Protein AF-A0A124FDH0-F1 (afdb_monomer_lite)

Secondary structure (DSSP, 8-state):
----TT---SS-HHHHHHHHHHHHHHHHHHHHHHHHHHHHHHHHHHHHHHHHHHHHHHHHHHHHHHHHHHHHHHHHHHHHHHHHHHHTT-

Radius of gyration: 37.17 Å; chains: 1; bounding box: 81×34×91 Å

pLDDT: mean 92.62, std 11.68, range [44.62, 98.62]

Sequence (90 aa):
ADYLSDYFIEPSPRAVLEMILPRFIDAEVYRALLESKASEHAARMVAMSHATENAGEMIQQLTLLSNKARQAAITKEISEIVGGAEALKG

Structure (mmCIF, N/CA/C/O backbone):
data_AF-A0A124FDH0-F1
#
_entry.id   AF-A0A124FDH0-F1
#
loop_
_atom_site.group_PDB
_atom_site.id
_atom_site.type_symbol
_atom_site.label_atom_id
_atom_site.label_alt_id
_atom_site.label_comp_id
_atom_site.label_asym_id
_atom_site.label_entity_id
_atom_site.label_seq_id
_atom_site.pdbx_PDB_ins_code
_atom_site.Cartn_x
_atom_site.Cartn_y
_atom_site.Cartn_z
_atom_site.occupancy
_atom_site.B_iso_or_equiv
_atom_site.auth_seq_id
_atom_site.auth_comp_id
_atom_site.auth_asym_id
_atom_site.auth_atom_id
_atom_site.pdbx_PDB_model_num
ATOM 1 N N . ALA A 1 1 ? 23.058 22.242 -43.856 1.00 44.62 1 ALA A N 1
ATOM 2 C CA . ALA A 1 1 ? 22.823 20.862 -43.407 1.00 44.62 1 ALA A CA 1
ATOM 3 C C . ALA A 1 1 ? 24.179 20.197 -43.259 1.00 44.62 1 ALA A C 1
ATOM 5 O O . ALA A 1 1 ? 24.627 19.565 -44.199 1.00 44.62 1 ALA A O 1
ATOM 6 N N . ASP A 1 2 ? 24.859 20.448 -42.141 1.00 50.41 2 ASP A N 1
ATOM 7 C CA . ASP A 1 2 ? 26.025 19.675 -41.708 1.00 50.41 2 ASP A CA 1
ATOM 8 C C . ASP A 1 2 ? 26.300 20.065 -40.247 1.00 50.41 2 ASP A C 1
ATOM 10 O O . ASP A 1 2 ? 26.691 21.194 -39.976 1.00 50.41 2 ASP A O 1
ATOM 14 N N . TYR A 1 3 ? 25.941 19.202 -39.295 1.00 52.94 3 TYR A N 1
ATOM 15 C CA . TYR A 1 3 ? 26.113 19.434 -37.845 1.00 52.94 3 TYR A CA 1
ATOM 16 C C . TYR A 1 3 ? 26.782 18.227 -37.157 1.00 52.94 3 TYR A C 1
ATOM 18 O O . TYR A 1 3 ? 26.725 18.087 -35.941 1.00 52.94 3 TYR A O 1
ATOM 26 N N . LEU A 1 4 ? 27.422 17.340 -37.930 1.00 58.88 4 LEU A N 1
ATOM 27 C CA . LEU A 1 4 ? 28.160 16.174 -37.419 1.00 58.88 4 LEU A CA 1
ATOM 28 C C . LEU A 1 4 ? 29.683 16.409 -37.350 1.00 58.88 4 LEU A C 1
ATOM 30 O O . LEU A 1 4 ? 30.427 15.470 -37.083 1.00 58.88 4 LEU A O 1
ATOM 34 N N . SER A 1 5 ? 30.163 17.633 -37.592 1.00 57.34 5 SER A N 1
ATOM 35 C CA . SER A 1 5 ? 31.572 17.887 -37.930 1.00 57.34 5 SER A CA 1
ATOM 36 C C . SER A 1 5 ? 32.590 17.813 -36.787 1.00 57.34 5 SER A C 1
ATOM 3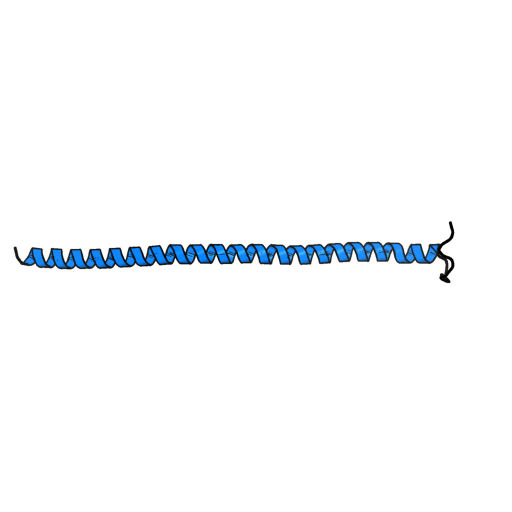8 O O . SER A 1 5 ? 33.773 17.961 -37.072 1.00 57.34 5 SER A O 1
ATOM 40 N N . ASP A 1 6 ? 32.194 17.558 -35.536 1.00 65.50 6 ASP A N 1
ATOM 41 C CA . ASP A 1 6 ? 33.140 17.631 -34.404 1.00 65.50 6 ASP A CA 1
ATOM 42 C C . ASP A 1 6 ? 33.542 16.269 -33.811 1.00 65.50 6 ASP A C 1
ATOM 44 O O . ASP A 1 6 ? 34.380 16.216 -32.911 1.00 65.50 6 ASP A O 1
ATOM 48 N N . TYR A 1 7 ? 33.011 15.151 -34.322 1.00 74.19 7 TYR A N 1
ATOM 49 C CA . TYR A 1 7 ? 33.357 13.815 -33.825 1.00 74.19 7 TYR A CA 1
ATOM 50 C C . TYR A 1 7 ? 33.979 12.941 -34.912 1.00 74.19 7 TYR A C 1
ATOM 52 O O . TYR A 1 7 ? 33.369 12.658 -35.943 1.00 74.19 7 TYR A O 1
ATOM 60 N N . PHE A 1 8 ? 35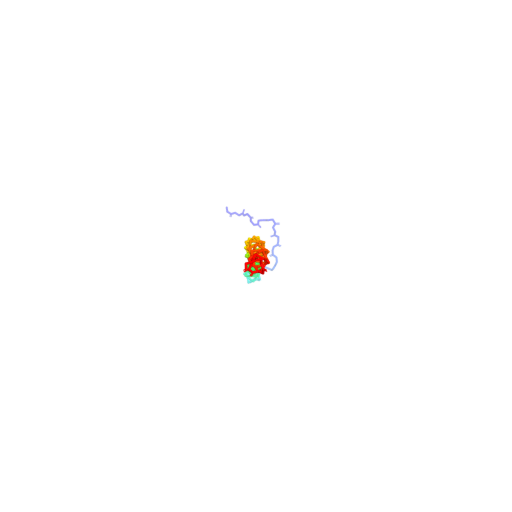.193 12.458 -34.649 1.00 79.88 8 PHE A N 1
ATOM 61 C CA . PHE A 1 8 ? 35.819 11.420 -35.459 1.00 79.88 8 PHE A CA 1
ATOM 62 C C . PHE A 1 8 ? 35.171 10.068 -35.120 1.00 79.88 8 PHE A C 1
ATOM 64 O O . PHE A 1 8 ? 35.364 9.540 -34.026 1.00 79.88 8 PHE A O 1
ATOM 71 N N . ILE A 1 9 ? 34.342 9.544 -36.029 1.00 81.56 9 ILE A N 1
ATOM 72 C CA . ILE A 1 9 ? 33.593 8.296 -35.827 1.00 81.56 9 ILE A CA 1
ATOM 73 C C . ILE A 1 9 ? 34.295 7.151 -36.558 1.00 81.56 9 ILE A C 1
ATOM 75 O O . ILE A 1 9 ? 34.162 7.000 -37.773 1.00 81.56 9 ILE A O 1
ATOM 79 N N . GLU A 1 10 ? 34.989 6.306 -35.803 1.00 82.75 10 GLU A N 1
ATOM 80 C CA . GLU A 1 10 ? 35.518 5.032 -36.293 1.00 82.75 10 GLU A CA 1
ATOM 81 C C . GLU A 1 10 ? 34.532 3.887 -35.994 1.00 82.75 10 GLU A C 1
ATOM 83 O O . GLU A 1 10 ? 33.945 3.869 -34.909 1.00 82.75 10 GLU A O 1
ATOM 88 N N . PRO A 1 11 ? 34.339 2.896 -36.892 1.00 84.62 11 PRO A N 1
ATOM 89 C CA . PRO A 1 11 ? 34.959 2.725 -38.215 1.00 84.62 11 PRO A CA 1
ATOM 90 C C . PRO A 1 11 ? 34.221 3.443 -39.366 1.00 84.62 11 PRO A C 1
ATOM 92 O O . PRO A 1 11 ? 34.805 3.702 -40.411 1.00 84.62 11 PRO A O 1
ATOM 95 N N . SER A 1 12 ? 32.936 3.760 -39.204 1.00 87.69 12 SER A N 1
ATOM 96 C CA . SER A 1 12 ? 32.194 4.733 -40.020 1.00 87.69 12 SER A CA 1
ATOM 97 C C . SER A 1 12 ? 30.895 5.096 -39.291 1.00 87.69 12 SER A C 1
ATOM 99 O O . SER A 1 12 ? 30.390 4.264 -38.529 1.00 87.69 12 SER A O 1
ATOM 101 N N . PRO A 1 13 ? 30.287 6.269 -39.544 1.00 87.56 13 PRO A N 1
ATOM 102 C CA . PRO A 1 13 ? 29.005 6.639 -38.939 1.00 87.56 13 PRO A CA 1
ATOM 103 C C . PRO A 1 13 ? 27.912 5.579 -39.115 1.00 87.56 13 PRO A C 1
ATOM 105 O O . PRO A 1 13 ? 27.159 5.300 -38.185 1.00 87.56 13 PRO A O 1
ATOM 108 N N . ARG A 1 14 ? 27.862 4.933 -40.287 1.00 89.69 14 ARG A N 1
ATOM 109 C CA . ARG A 1 14 ? 26.904 3.861 -40.576 1.00 89.69 14 ARG A CA 1
ATOM 110 C C . ARG A 1 14 ? 27.156 2.617 -39.727 1.00 89.69 14 ARG A C 1
ATOM 112 O O . ARG A 1 14 ? 26.216 2.102 -39.136 1.00 89.69 14 ARG A O 1
ATOM 119 N N . ALA A 1 15 ? 28.404 2.162 -39.648 1.00 90.12 15 ALA A N 1
ATOM 120 C CA . ALA A 1 15 ? 28.756 0.976 -38.870 1.00 90.12 15 ALA A CA 1
ATOM 121 C C . ALA A 1 15 ? 28.480 1.181 -37.372 1.00 90.12 15 ALA A C 1
ATOM 123 O O . ALA A 1 15 ? 27.926 0.307 -36.712 1.00 90.12 15 ALA A O 1
ATOM 124 N N . VAL A 1 16 ? 28.799 2.366 -36.845 1.00 90.62 16 VAL A N 1
ATOM 125 C CA . VAL A 1 16 ? 28.497 2.716 -35.452 1.00 90.62 16 VAL A CA 1
ATOM 126 C C . VAL A 1 16 ? 26.989 2.766 -35.209 1.00 90.62 16 VAL A C 1
ATOM 128 O O . VAL A 1 16 ? 26.517 2.224 -34.211 1.00 90.62 16 VAL A O 1
ATOM 131 N N . LEU A 1 17 ? 26.213 3.343 -36.130 1.00 90.31 17 LEU A N 1
ATOM 132 C CA . LEU A 1 17 ? 24.754 3.357 -36.027 1.00 90.31 17 LEU A CA 1
ATOM 133 C C . LEU A 1 17 ? 24.163 1.940 -36.045 1.00 90.31 17 LEU A C 1
ATOM 135 O O . LEU A 1 17 ? 23.324 1.629 -35.205 1.00 90.31 17 LEU A O 1
ATOM 139 N N . GLU A 1 18 ? 24.626 1.071 -36.946 1.00 93.38 18 GLU A N 1
ATOM 140 C CA . GLU A 1 18 ? 24.196 -0.333 -37.027 1.00 93.38 18 GLU A CA 1
ATOM 141 C C . GLU A 1 18 ? 24.501 -1.110 -35.731 1.00 93.38 18 GLU A C 1
ATOM 143 O O . GLU A 1 18 ? 23.734 -1.992 -35.350 1.00 93.38 18 GLU A O 1
ATOM 148 N N . MET A 1 19 ? 25.563 -0.744 -35.002 1.00 91.50 19 MET A N 1
ATOM 149 C CA . MET A 1 19 ? 25.897 -1.330 -33.698 1.00 91.50 19 MET A CA 1
ATOM 150 C C . MET A 1 19 ? 25.085 -0.749 -32.531 1.00 91.50 19 MET A C 1
ATOM 152 O O . MET A 1 19 ? 24.736 -1.474 -31.597 1.00 91.50 19 MET A O 1
ATOM 156 N N . ILE A 1 20 ? 24.823 0.560 -32.533 1.00 93.25 20 ILE A N 1
ATOM 157 C CA . ILE A 1 20 ? 24.149 1.249 -31.421 1.00 93.25 20 ILE A CA 1
ATOM 158 C C . ILE A 1 20 ? 22.640 1.044 -31.479 1.00 93.25 20 ILE A C 1
ATOM 160 O O . ILE A 1 20 ? 22.019 0.868 -30.434 1.00 93.25 20 ILE A O 1
ATOM 164 N N . LEU A 1 21 ? 22.050 1.044 -32.674 1.00 95.25 21 LEU A N 1
ATOM 165 C CA . LEU A 1 21 ? 20.605 0.957 -32.854 1.00 95.25 21 LEU A CA 1
ATOM 166 C C . LEU A 1 21 ? 19.960 -0.237 -32.120 1.00 95.25 21 LEU A C 1
ATOM 168 O O . LEU A 1 21 ? 19.016 0.006 -31.370 1.00 95.25 21 LEU A O 1
ATOM 172 N N . PRO A 1 22 ? 20.452 -1.491 -32.227 1.00 95.75 22 PRO A N 1
ATOM 173 C CA . PRO A 1 22 ? 19.876 -2.601 -31.464 1.00 95.75 22 PRO A CA 1
ATOM 174 C C . PRO A 1 22 ? 20.011 -2.401 -29.947 1.00 95.75 22 PRO A C 1
ATOM 176 O O . PRO A 1 22 ? 19.046 -2.593 -29.217 1.00 95.75 22 PRO A O 1
ATOM 179 N N . ARG A 1 23 ? 21.163 -1.909 -29.469 1.00 96.44 23 ARG A N 1
ATOM 180 C CA . ARG A 1 23 ? 21.392 -1.646 -28.036 1.00 96.44 23 ARG A CA 1
ATOM 181 C C . ARG A 1 23 ? 20.485 -0.544 -27.494 1.00 96.44 23 ARG A C 1
ATOM 183 O O . ARG A 1 23 ? 20.098 -0.590 -26.332 1.00 96.44 23 ARG A O 1
ATOM 190 N N . PHE A 1 24 ? 20.175 0.453 -28.319 1.00 96.81 24 PHE A N 1
ATOM 191 C CA . PHE A 1 24 ? 19.241 1.515 -27.971 1.00 96.81 24 PHE A CA 1
ATOM 192 C C . PHE A 1 24 ? 17.825 0.960 -27.798 1.00 96.81 24 PHE A C 1
ATOM 194 O O . PHE A 1 24 ? 17.182 1.253 -26.795 1.00 96.81 24 PHE A O 1
ATOM 201 N N . ILE A 1 25 ? 17.367 0.107 -28.719 1.00 97.38 25 ILE A N 1
ATOM 202 C CA . ILE A 1 25 ? 16.062 -0.555 -28.592 1.00 97.38 25 ILE A CA 1
ATOM 203 C C . ILE A 1 25 ? 16.016 -1.444 -27.342 1.00 97.38 25 ILE A C 1
ATOM 205 O O . ILE A 1 25 ? 15.054 -1.358 -26.581 1.00 97.38 25 ILE A O 1
ATOM 209 N N . ASP A 1 26 ? 17.066 -2.227 -27.075 1.00 97.56 26 ASP A N 1
ATOM 210 C CA . ASP A 1 26 ? 17.154 -3.047 -25.859 1.00 97.56 26 ASP A CA 1
ATOM 211 C C . ASP A 1 26 ? 17.081 -2.190 -24.585 1.00 97.56 26 ASP A C 1
ATOM 213 O O . ASP A 1 26 ? 16.367 -2.528 -23.637 1.00 97.56 26 ASP A O 1
ATOM 217 N N . ALA A 1 27 ? 17.787 -1.054 -24.565 1.00 97.88 27 ALA A N 1
ATOM 218 C CA . ALA A 1 27 ? 17.770 -0.121 -23.443 1.00 97.88 27 ALA A CA 1
ATOM 219 C C . ALA A 1 27 ? 16.384 0.505 -23.231 1.00 97.88 27 ALA A C 1
ATOM 221 O O . ALA A 1 27 ? 15.932 0.607 -22.091 1.00 97.88 27 ALA A O 1
ATOM 222 N N . GLU A 1 28 ? 15.688 0.876 -24.307 1.00 98.31 28 GLU A N 1
ATOM 223 C CA . GLU A 1 28 ? 14.338 1.442 -24.240 1.00 98.31 28 GLU A CA 1
ATOM 224 C C . GLU A 1 28 ? 13.310 0.426 -23.731 1.00 98.31 28 GLU A C 1
ATOM 226 O O . GLU A 1 28 ? 12.498 0.748 -22.861 1.00 98.31 28 GLU A O 1
ATOM 231 N N . VAL A 1 29 ? 13.381 -0.826 -24.193 1.00 97.94 29 VAL A N 1
ATOM 232 C CA . VAL A 1 29 ? 12.526 -1.906 -23.679 1.00 97.94 29 VAL A CA 1
ATOM 233 C C . VAL A 1 29 ? 12.817 -2.161 -22.201 1.00 97.94 29 VAL A C 1
ATOM 235 O O . VAL A 1 29 ? 11.891 -2.268 -21.397 1.00 97.94 29 VAL A O 1
ATOM 238 N N . TYR A 1 30 ? 14.093 -2.215 -21.813 1.00 98.19 30 TYR A N 1
ATOM 239 C CA . TYR A 1 30 ? 14.471 -2.407 -20.416 1.00 98.19 30 TYR A CA 1
ATOM 240 C C . TYR A 1 30 ? 13.984 -1.257 -19.524 1.00 98.19 30 TYR A C 1
ATOM 242 O O . TYR A 1 30 ? 13.433 -1.501 -18.449 1.00 98.19 30 TYR A O 1
ATOM 250 N N . ARG A 1 31 ? 14.098 -0.009 -19.991 1.00 98.38 31 ARG A N 1
ATOM 251 C CA . ARG A 1 31 ? 13.566 1.173 -19.300 1.00 98.38 31 ARG A CA 1
ATOM 252 C C . ARG A 1 31 ? 12.053 1.075 -19.107 1.00 98.38 31 ARG A C 1
ATOM 254 O O . ARG A 1 31 ? 11.583 1.263 -17.988 1.00 98.38 31 ARG A O 1
ATOM 261 N N . ALA A 1 32 ? 11.307 0.701 -20.146 1.00 98.38 32 ALA A N 1
ATOM 262 C CA . ALA A 1 32 ? 9.858 0.522 -20.059 1.00 98.38 32 ALA A CA 1
ATOM 263 C C . ALA A 1 32 ? 9.458 -0.558 -19.033 1.00 98.38 32 ALA A C 1
ATOM 265 O O . ALA A 1 32 ? 8.489 -0.390 -18.291 1.00 98.38 32 ALA A O 1
ATOM 266 N N . LEU A 1 33 ? 10.223 -1.652 -18.938 1.00 98.44 33 LEU A N 1
ATOM 267 C CA . LEU A 1 33 ? 10.000 -2.690 -17.926 1.00 98.44 33 LEU A CA 1
ATOM 268 C C . LEU A 1 33 ? 10.251 -2.173 -16.504 1.00 98.44 33 LEU A C 1
ATOM 270 O O . LEU A 1 33 ? 9.460 -2.461 -15.602 1.00 98.44 33 LEU A O 1
ATOM 274 N N . LEU A 1 34 ? 11.320 -1.400 -16.295 1.00 98.50 34 LEU A N 1
ATOM 275 C CA . LEU A 1 34 ? 11.613 -0.789 -14.996 1.00 98.50 34 LEU A CA 1
ATOM 276 C C . LEU A 1 34 ? 10.521 0.201 -14.578 1.00 98.50 34 LEU A C 1
ATOM 278 O O . LEU A 1 34 ? 10.060 0.151 -13.437 1.00 98.50 34 LEU A O 1
ATOM 282 N N . GLU A 1 35 ? 10.068 1.050 -15.500 1.00 98.31 35 GLU A N 1
ATOM 283 C CA . GLU A 1 35 ? 8.961 1.983 -15.267 1.00 98.31 35 GLU A CA 1
ATOM 284 C C . GLU A 1 35 ? 7.672 1.232 -14.920 1.00 98.31 35 GLU A C 1
ATOM 286 O O . GLU A 1 35 ? 7.029 1.546 -13.920 1.00 98.31 35 GLU A O 1
ATOM 291 N N . SER A 1 36 ? 7.345 0.167 -15.661 1.00 98.31 36 SER A N 1
ATOM 292 C CA . SER A 1 36 ? 6.183 -0.681 -15.377 1.00 98.31 36 SER A CA 1
ATOM 293 C C . SER A 1 36 ? 6.239 -1.290 -13.971 1.00 98.31 36 SER A C 1
ATOM 295 O O . SER A 1 36 ? 5.242 -1.262 -13.246 1.00 98.31 36 SER A O 1
ATOM 297 N N . LYS A 1 37 ? 7.407 -1.783 -13.537 1.00 98.31 37 LYS A N 1
ATOM 298 C CA . LYS A 1 37 ? 7.584 -2.326 -12.182 1.00 98.31 37 LYS A CA 1
ATOM 299 C C . LYS A 1 37 ? 7.497 -1.266 -11.095 1.00 98.31 37 LYS A C 1
ATOM 301 O O . LYS A 1 37 ? 6.866 -1.510 -10.066 1.00 98.31 37 LYS A O 1
ATOM 306 N N . ALA A 1 38 ? 8.063 -0.085 -11.319 1.00 98.19 38 ALA A N 1
ATOM 307 C CA . ALA A 1 38 ? 7.907 1.032 -10.397 1.00 98.19 38 ALA A CA 1
ATOM 308 C C . ALA A 1 38 ? 6.427 1.436 -10.259 1.00 98.19 38 ALA A C 1
ATOM 310 O O . ALA A 1 38 ? 5.932 1.580 -9.138 1.00 98.19 38 ALA A O 1
ATOM 311 N N . SER A 1 39 ? 5.695 1.533 -11.375 1.00 98.00 39 SER A N 1
ATOM 312 C CA . SER A 1 39 ? 4.254 1.809 -11.376 1.00 98.00 39 SER A CA 1
ATOM 313 C C . SER A 1 39 ? 3.446 0.718 -10.669 1.00 98.00 39 SER A C 1
ATOM 315 O O . SER A 1 39 ? 2.539 1.041 -9.905 1.00 98.00 39 SER A O 1
ATOM 317 N N . GLU A 1 40 ? 3.789 -0.560 -10.854 1.00 98.38 40 GLU A N 1
ATOM 318 C CA . GLU A 1 40 ? 3.159 -1.683 -10.146 1.00 98.38 40 GLU A CA 1
ATOM 319 C C . GLU A 1 40 ? 3.331 -1.549 -8.624 1.00 98.38 40 GLU A C 1
ATOM 321 O O . GLU A 1 40 ? 2.365 -1.672 -7.867 1.00 98.38 40 GLU A O 1
ATOM 326 N N . HIS A 1 41 ? 4.551 -1.260 -8.164 1.00 98.31 41 HIS A N 1
ATOM 327 C CA . HIS A 1 41 ? 4.825 -1.054 -6.743 1.00 98.31 41 HIS A CA 1
ATOM 328 C C . HIS A 1 41 ? 4.076 0.156 -6.182 1.00 98.31 41 HIS A C 1
ATOM 330 O O . HIS A 1 41 ? 3.485 0.050 -5.106 1.00 98.31 41 HIS A O 1
ATOM 336 N N . ALA A 1 42 ? 4.040 1.275 -6.908 1.00 98.19 42 ALA A N 1
ATOM 337 C CA . ALA A 1 42 ? 3.284 2.458 -6.508 1.00 98.19 42 ALA A CA 1
ATOM 338 C C . ALA A 1 42 ? 1.781 2.162 -6.385 1.00 98.19 42 ALA A C 1
ATOM 340 O O . ALA A 1 42 ? 1.181 2.446 -5.348 1.00 98.19 42 ALA A O 1
ATOM 341 N N . ALA A 1 43 ? 1.191 1.511 -7.392 1.00 98.31 43 ALA A N 1
ATOM 342 C CA . ALA A 1 43 ? -0.214 1.112 -7.373 1.00 98.31 43 ALA A CA 1
ATOM 343 C C . ALA A 1 43 ? -0.521 0.167 -6.201 1.00 98.31 43 ALA A C 1
ATOM 345 O O . ALA A 1 43 ? -1.527 0.333 -5.511 1.00 98.31 43 ALA A O 1
ATOM 346 N N . ARG A 1 44 ? 0.376 -0.787 -5.921 1.00 98.31 44 ARG A N 1
ATOM 347 C CA . ARG A 1 44 ? 0.243 -1.698 -4.781 1.00 98.31 44 ARG A CA 1
ATOM 348 C C . ARG A 1 44 ? 0.282 -0.954 -3.448 1.00 98.31 44 ARG A C 1
ATOM 350 O O . ARG A 1 44 ? -0.534 -1.247 -2.582 1.00 98.31 44 ARG A O 1
ATOM 357 N N . MET A 1 45 ? 1.197 0.001 -3.274 1.00 98.38 45 MET A N 1
ATOM 358 C CA . MET A 1 45 ? 1.279 0.798 -2.044 1.00 98.38 45 MET A CA 1
ATOM 359 C C . MET A 1 45 ? -0.001 1.603 -1.807 1.00 98.38 45 MET A C 1
ATOM 361 O O . MET A 1 45 ? -0.532 1.575 -0.699 1.00 98.38 45 MET A O 1
ATOM 365 N N . VAL A 1 46 ? -0.541 2.246 -2.846 1.00 98.44 46 VAL A N 1
ATOM 366 C CA . VAL A 1 46 ? -1.813 2.983 -2.760 1.00 98.44 46 VAL A CA 1
ATOM 367 C C . VAL A 1 46 ? -2.970 2.046 -2.403 1.00 98.44 46 VAL A C 1
ATOM 369 O O . VAL A 1 46 ? -3.727 2.329 -1.477 1.00 98.44 46 VAL A O 1
ATOM 372 N N . ALA A 1 47 ? -3.068 0.889 -3.063 1.00 98.31 47 ALA A N 1
ATOM 373 C CA . ALA A 1 47 ? -4.104 -0.098 -2.763 1.00 98.31 47 ALA A CA 1
ATOM 374 C C . ALA A 1 47 ? -4.039 -0.589 -1.304 1.00 98.31 47 ALA A C 1
ATOM 376 O O . ALA A 1 47 ? -5.069 -0.700 -0.641 1.00 98.31 47 ALA A O 1
ATOM 377 N N . MET A 1 48 ? -2.836 -0.841 -0.779 1.00 98.50 48 MET A N 1
ATOM 378 C CA . MET A 1 48 ? -2.644 -1.261 0.615 1.00 98.50 48 MET A CA 1
ATOM 379 C C . MET A 1 48 ? -2.919 -0.132 1.613 1.00 98.50 48 MET A C 1
ATOM 381 O O . MET A 1 48 ? -3.441 -0.395 2.697 1.00 98.50 48 MET A O 1
ATOM 385 N N . SER A 1 49 ? -2.626 1.119 1.249 1.00 98.44 49 SER A N 1
ATOM 386 C CA . SER A 1 49 ? -3.006 2.291 2.043 1.00 98.44 49 SER A CA 1
ATOM 387 C C . SER A 1 49 ? -4.524 2.364 2.211 1.00 98.44 49 SER A C 1
ATOM 389 O O . SER A 1 49 ? -5.007 2.438 3.338 1.00 98.44 49 SER A O 1
ATOM 391 N N . HIS A 1 50 ? -5.282 2.236 1.118 1.00 98.38 50 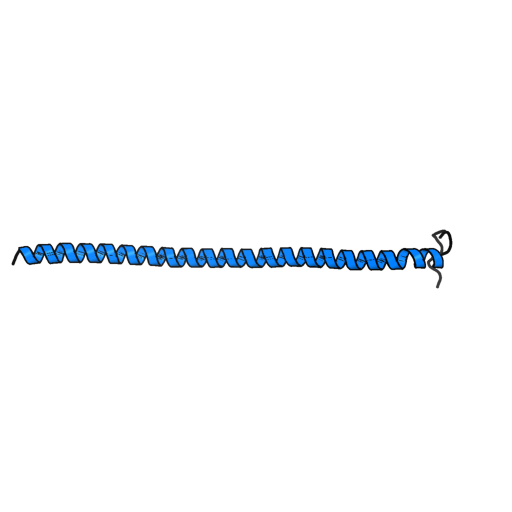HIS A N 1
ATOM 392 C CA . HIS A 1 50 ? -6.747 2.201 1.175 1.00 98.38 50 HIS A CA 1
ATOM 393 C C . HIS A 1 50 ? -7.276 0.995 1.955 1.00 98.38 50 HIS A C 1
ATOM 395 O O . HIS A 1 50 ? -8.206 1.127 2.744 1.00 98.38 50 HIS A O 1
ATOM 401 N N . ALA A 1 51 ? -6.669 -0.183 1.793 1.00 98.38 51 ALA A N 1
ATOM 402 C CA . ALA A 1 51 ? -7.048 -1.355 2.580 1.00 98.38 51 ALA A CA 1
ATOM 403 C C . ALA A 1 51 ? -6.846 -1.127 4.091 1.00 98.38 51 ALA A C 1
ATOM 405 O O . ALA A 1 51 ? -7.683 -1.540 4.892 1.00 98.38 51 ALA A O 1
ATOM 406 N N . THR A 1 52 ? -5.765 -0.442 4.476 1.00 98.56 52 THR A N 1
ATOM 407 C CA . THR A 1 52 ? -5.464 -0.103 5.876 1.00 98.56 52 THR A CA 1
ATOM 408 C C . THR A 1 52 ? -6.464 0.909 6.434 1.00 98.56 52 THR A C 1
ATOM 410 O O . THR A 1 52 ? -6.948 0.734 7.551 1.00 98.56 52 THR A O 1
ATOM 413 N N . GLU A 1 53 ? -6.811 1.933 5.655 1.00 98.44 53 GLU A N 1
ATOM 414 C CA . GLU A 1 53 ? -7.827 2.929 6.015 1.00 98.44 53 GLU A CA 1
ATOM 415 C C . GLU A 1 53 ? -9.199 2.272 6.231 1.00 98.44 53 GLU A C 1
ATOM 417 O O . GLU A 1 53 ? -9.775 2.394 7.312 1.00 98.44 53 GLU A O 1
ATOM 422 N N . ASN A 1 54 ? -9.648 1.450 5.278 1.00 98.12 54 ASN A N 1
ATOM 423 C CA . ASN A 1 54 ? -10.909 0.707 5.369 1.00 98.12 54 ASN A CA 1
ATOM 424 C C . ASN A 1 54 ? -10.945 -0.240 6.582 1.00 98.12 54 ASN A C 1
ATOM 426 O O . ASN A 1 54 ? -11.969 -0.374 7.256 1.00 98.12 54 ASN A O 1
ATOM 430 N N . ALA A 1 55 ? -9.828 -0.909 6.882 1.00 98.62 55 ALA A N 1
ATOM 431 C CA . ALA A 1 55 ? -9.717 -1.739 8.078 1.00 98.62 55 ALA A CA 1
ATOM 432 C C . ALA A 1 55 ? -9.831 -0.894 9.359 1.00 98.62 55 ALA A C 1
ATOM 434 O O . ALA A 1 55 ? -10.503 -1.303 10.308 1.00 98.62 55 ALA A O 1
ATOM 435 N N . GLY A 1 56 ? -9.228 0.298 9.378 1.00 98.50 56 GLY A N 1
ATOM 436 C CA . GLY A 1 56 ? -9.355 1.262 10.469 1.00 98.50 56 GLY A CA 1
ATOM 437 C C . GLY A 1 56 ? -10.804 1.689 10.713 1.00 98.50 56 GLY A C 1
ATOM 438 O O . GLY A 1 56 ? -11.268 1.652 11.855 1.00 98.50 56 GLY A O 1
ATOM 439 N N . GLU A 1 57 ? -11.545 2.016 9.654 1.00 98.44 57 GLU A N 1
ATOM 440 C CA . GLU A 1 57 ? -12.975 2.342 9.744 1.00 98.44 57 GLU A CA 1
ATOM 441 C C . GLU A 1 57 ? -13.793 1.173 10.311 1.00 98.44 57 GLU A C 1
ATOM 443 O O . GLU A 1 57 ? -14.607 1.354 11.222 1.00 98.44 57 GLU A O 1
ATOM 448 N N . MET A 1 58 ? -13.536 -0.049 9.836 1.00 98.38 58 MET A N 1
ATOM 449 C CA . MET A 1 58 ? -14.215 -1.249 10.326 1.00 98.38 58 MET A CA 1
ATOM 450 C C . MET A 1 58 ? -13.949 -1.483 11.818 1.00 98.38 58 MET A C 1
ATOM 452 O O . MET A 1 58 ? -14.876 -1.782 12.574 1.00 98.38 58 MET A O 1
ATOM 456 N N . ILE A 1 59 ? -12.706 -1.302 12.270 1.00 98.56 59 ILE A N 1
ATOM 457 C CA . ILE A 1 59 ? -12.344 -1.419 13.688 1.00 98.56 59 ILE A CA 1
ATOM 458 C C . ILE A 1 59 ? -13.131 -0.413 14.531 1.00 98.56 59 ILE A C 1
ATOM 460 O O . ILE A 1 59 ? -13.663 -0.780 15.583 1.00 98.56 59 ILE A O 1
ATOM 464 N N . GLN A 1 60 ? -13.252 0.839 14.081 1.00 98.50 60 GLN A N 1
ATOM 465 C CA . GLN A 1 60 ? -14.020 1.861 14.796 1.00 98.50 60 GLN A CA 1
ATOM 466 C C . GLN A 1 60 ? -15.500 1.474 14.909 1.00 98.50 60 GLN A C 1
ATOM 468 O O . GLN A 1 60 ? -16.076 1.532 16.001 1.00 98.50 60 GLN A O 1
ATOM 473 N N . GLN A 1 61 ? -16.104 1.014 13.811 1.00 98.50 61 GLN A N 1
ATOM 474 C CA . GLN A 1 61 ? -17.501 0.574 13.793 1.00 98.50 61 GLN A CA 1
ATOM 475 C C . GLN A 1 61 ? -17.740 -0.618 14.727 1.00 98.50 61 GLN A C 1
ATOM 477 O O . GLN A 1 61 ? -18.671 -0.598 15.538 1.00 98.50 61 GLN A O 1
ATOM 482 N N . LEU A 1 62 ? -16.878 -1.635 14.666 1.00 98.50 62 LEU A N 1
ATOM 483 C CA . LEU A 1 62 ? -16.973 -2.818 15.522 1.00 98.50 62 LEU A CA 1
ATOM 484 C C . LEU A 1 62 ? -16.740 -2.481 16.996 1.00 98.50 62 LEU A C 1
ATOM 486 O O . LEU A 1 62 ? -17.416 -3.028 17.865 1.00 98.50 62 LEU A O 1
ATOM 490 N N . THR A 1 63 ? -15.848 -1.538 17.293 1.00 98.50 63 THR A N 1
ATOM 491 C CA . THR A 1 63 ? -15.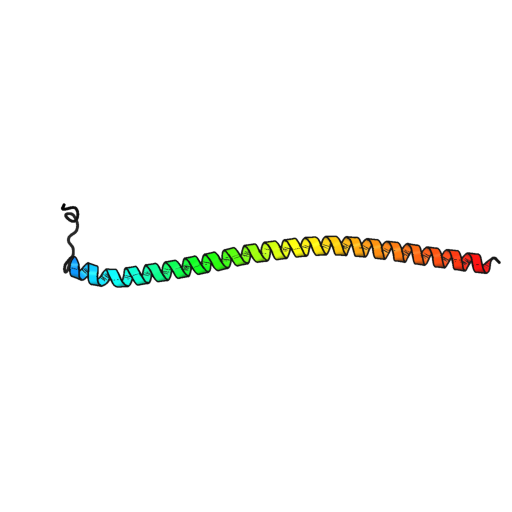618 -1.056 18.662 1.00 98.50 63 THR A CA 1
ATOM 492 C C . THR A 1 63 ? -16.866 -0.374 19.219 1.00 98.50 63 THR A C 1
ATOM 494 O O . THR A 1 63 ? -17.273 -0.638 20.354 1.00 98.50 63 THR A O 1
ATOM 497 N N . LEU A 1 64 ? -17.524 0.470 18.419 1.00 98.50 64 LEU A N 1
ATOM 498 C CA . LEU A 1 64 ? -18.783 1.101 18.811 1.00 98.50 64 LEU A CA 1
ATOM 499 C C . LEU A 1 64 ? -19.881 0.055 19.050 1.00 98.50 64 LEU A C 1
ATOM 501 O O . LEU A 1 64 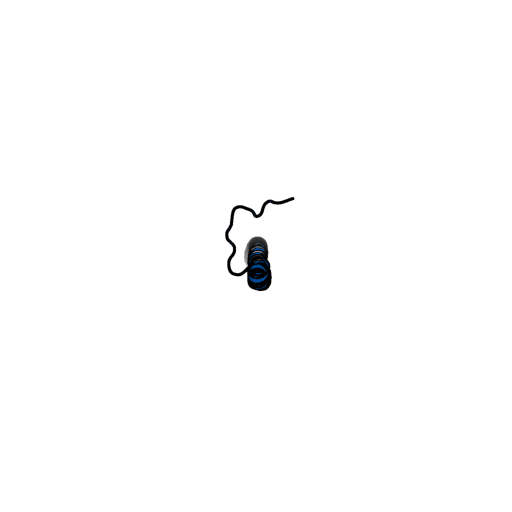? -20.588 0.129 20.056 1.00 98.50 64 LEU A O 1
ATOM 505 N N . LEU A 1 65 ? -20.009 -0.926 18.152 1.00 98.44 65 LEU A N 1
ATOM 506 C CA . LEU A 1 65 ? -20.978 -2.014 18.282 1.00 98.44 65 LEU A CA 1
ATOM 507 C C . LEU A 1 65 ? -20.723 -2.847 19.544 1.00 98.44 65 LEU A C 1
ATOM 509 O O . LEU A 1 65 ? -21.655 -3.098 20.304 1.00 98.44 65 LEU A O 1
ATOM 513 N N . SER A 1 66 ? -19.467 -3.214 19.797 1.00 98.56 66 SER A N 1
ATOM 514 C CA . SER A 1 66 ? -19.048 -3.960 20.986 1.00 98.56 66 SER A CA 1
ATOM 515 C C . SER A 1 66 ? -19.418 -3.219 22.273 1.00 98.56 66 SER A C 1
ATOM 517 O O . SER A 1 66 ? -20.033 -3.791 23.173 1.00 98.56 66 SER A O 1
ATOM 519 N N . ASN A 1 67 ? -19.157 -1.910 22.336 1.00 98.38 67 ASN A N 1
ATOM 520 C CA . ASN A 1 67 ? -19.536 -1.090 23.485 1.00 98.38 67 ASN A CA 1
ATOM 521 C C . ASN A 1 67 ? -21.053 -1.020 23.694 1.00 98.38 67 ASN A C 1
ATOM 523 O O . ASN A 1 67 ? -21.511 -1.137 24.832 1.00 98.38 67 ASN A O 1
ATOM 527 N N . LYS A 1 68 ? -21.834 -0.867 22.618 1.00 98.31 68 LYS A N 1
ATOM 528 C CA . LYS A 1 68 ? -23.304 -0.886 22.688 1.00 98.31 68 LYS A CA 1
ATOM 529 C C . LYS A 1 68 ? -23.826 -2.238 23.175 1.00 98.31 68 LYS A C 1
ATOM 531 O O . LYS A 1 68 ? -24.659 -2.273 24.075 1.00 98.31 68 LYS A O 1
ATOM 536 N N . ALA A 1 69 ? -23.310 -3.338 22.627 1.00 98.19 69 ALA A N 1
ATOM 537 C CA . ALA A 1 69 ? -23.688 -4.691 23.030 1.00 98.19 69 ALA A CA 1
ATOM 538 C C . ALA A 1 69 ? -23.359 -4.951 24.507 1.00 98.19 69 ALA A C 1
ATOM 540 O O . ALA A 1 69 ? -24.198 -5.463 25.244 1.00 98.19 69 ALA A O 1
ATOM 541 N N . ARG A 1 70 ? -22.178 -4.517 24.964 1.00 98.50 70 ARG A N 1
ATOM 542 C CA . ARG A 1 70 ? -21.774 -4.597 26.373 1.00 98.50 70 ARG A CA 1
ATOM 543 C C . ARG A 1 70 ? -22.726 -3.827 27.287 1.00 98.50 70 ARG A C 1
ATOM 545 O O . ARG A 1 70 ? -23.123 -4.349 28.320 1.00 98.50 70 ARG A O 1
ATOM 552 N N . GLN A 1 71 ? -23.096 -2.599 26.922 1.00 98.38 71 GLN A N 1
ATOM 553 C CA . GLN A 1 71 ? -24.041 -1.801 27.711 1.00 98.38 71 GLN A CA 1
ATOM 554 C C . GLN A 1 71 ? -25.421 -2.460 27.771 1.00 98.38 71 GLN A C 1
ATOM 556 O O . GLN A 1 71 ? -25.981 -2.583 28.854 1.00 98.38 71 GLN A O 1
ATOM 561 N N . ALA A 1 72 ? -25.932 -2.946 26.636 1.00 98.38 72 ALA A N 1
ATOM 562 C CA . ALA A 1 72 ? -27.207 -3.653 26.582 1.00 98.38 72 ALA A CA 1
ATOM 563 C C . ALA A 1 72 ? -27.207 -4.921 27.455 1.00 98.38 72 ALA A C 1
ATOM 565 O O . ALA A 1 72 ? -28.188 -5.176 28.150 1.00 98.38 72 ALA A O 1
ATOM 566 N N . ALA A 1 73 ? -26.103 -5.679 27.462 1.00 98.38 73 ALA A N 1
ATOM 567 C CA . ALA A 1 73 ? -25.939 -6.848 28.323 1.00 98.38 73 ALA A CA 1
ATOM 568 C C . ALA A 1 73 ? -25.975 -6.472 29.814 1.00 98.38 73 ALA A C 1
ATOM 570 O O . ALA A 1 73 ? -26.767 -7.043 30.556 1.00 98.38 73 ALA A O 1
ATOM 571 N N . ILE A 1 74 ? -25.216 -5.449 30.231 1.00 98.12 74 ILE A N 1
ATOM 572 C CA . ILE A 1 74 ? -25.220 -4.958 31.622 1.00 98.12 74 ILE A CA 1
ATOM 573 C C . ILE A 1 74 ? -26.625 -4.506 32.039 1.00 98.12 74 ILE A C 1
ATOM 575 O O . ILE A 1 74 ? -27.102 -4.870 33.110 1.00 98.12 74 ILE A O 1
ATOM 579 N N . THR A 1 75 ? -27.311 -3.717 31.205 1.00 98.00 75 THR A N 1
ATOM 580 C CA . THR A 1 75 ? -28.678 -3.270 31.505 1.00 98.00 75 THR A CA 1
ATOM 581 C C . THR A 1 75 ? -29.627 -4.454 31.653 1.00 98.00 75 THR A C 1
ATOM 583 O O . THR A 1 75 ? -30.411 -4.474 32.597 1.00 98.00 75 THR A O 1
ATOM 586 N N . LYS A 1 76 ? -29.533 -5.448 30.761 1.00 98.12 76 LYS A N 1
ATOM 587 C CA . LYS A 1 76 ? -30.349 -6.662 30.820 1.00 98.12 76 LYS A CA 1
ATOM 588 C C . LYS A 1 76 ? -30.119 -7.428 32.124 1.00 98.12 76 LYS A C 1
ATOM 590 O O . LYS A 1 76 ? -31.090 -7.738 32.805 1.00 98.12 76 LYS A O 1
ATOM 595 N N . GLU A 1 77 ? -28.863 -7.665 32.494 1.00 97.75 77 GLU A N 1
ATOM 596 C CA . GLU A 1 77 ? -28.510 -8.344 33.747 1.00 97.75 77 GLU A CA 1
ATOM 597 C C . GLU A 1 77 ? -29.069 -7.601 34.967 1.00 97.75 77 GLU A C 1
ATOM 599 O O . GLU A 1 77 ? -29.682 -8.210 35.841 1.00 97.75 77 GLU A O 1
ATOM 604 N N . ILE A 1 78 ? -28.939 -6.270 35.013 1.00 97.12 78 ILE A N 1
ATOM 605 C CA . ILE A 1 78 ? -29.499 -5.461 36.106 1.00 97.12 78 ILE A CA 1
ATOM 606 C C . ILE A 1 78 ? -31.029 -5.575 36.148 1.00 97.12 78 ILE A C 1
ATOM 608 O O . ILE A 1 78 ? -31.597 -5.749 37.226 1.00 97.12 78 ILE A O 1
ATOM 612 N N . SER A 1 79 ? -31.709 -5.492 34.999 1.00 97.06 79 SER A N 1
ATOM 613 C CA . SER A 1 79 ? -33.167 -5.650 34.928 1.00 97.06 79 SER A CA 1
ATOM 614 C C . SER A 1 79 ? -33.624 -7.028 35.413 1.00 97.06 79 SER A C 1
ATOM 616 O O . SER A 1 79 ? -34.623 -7.114 36.125 1.00 97.06 79 SER A O 1
ATOM 618 N N . GLU A 1 80 ? -32.887 -8.088 35.081 1.00 96.75 80 GLU A N 1
ATOM 619 C CA . GLU A 1 80 ? -33.160 -9.451 35.547 1.00 96.75 80 GLU A CA 1
ATOM 620 C C . GLU A 1 80 ? -32.951 -9.592 37.063 1.00 96.75 80 GLU A C 1
ATOM 622 O O . GLU A 1 80 ? -33.803 -10.167 37.740 1.00 96.75 80 GLU A O 1
ATOM 627 N N . ILE A 1 81 ? -31.881 -9.008 37.620 1.00 95.62 81 ILE A N 1
ATOM 628 C CA . ILE A 1 81 ? -31.621 -9.000 39.071 1.00 95.62 81 ILE A CA 1
ATOM 629 C C . ILE A 1 81 ? -32.750 -8.291 39.825 1.00 95.62 81 ILE A C 1
ATOM 631 O O . ILE A 1 81 ? -33.269 -8.827 40.805 1.00 95.62 81 ILE A O 1
ATOM 635 N N . VAL A 1 82 ? -33.149 -7.095 39.378 1.00 95.75 82 VAL A N 1
ATOM 636 C CA . VAL A 1 82 ? -34.219 -6.320 40.029 1.00 95.75 82 VAL A CA 1
ATOM 637 C C . VAL A 1 82 ? -35.563 -7.038 39.905 1.00 95.75 82 VAL A C 1
ATOM 639 O O . VAL A 1 82 ? -36.269 -7.174 40.901 1.00 95.75 82 VAL A O 1
ATOM 642 N N . GLY A 1 83 ? -35.902 -7.548 38.716 1.00 95.38 83 GLY A N 1
ATOM 643 C CA . GLY A 1 83 ? -37.137 -8.305 38.499 1.00 95.38 83 GLY A CA 1
ATOM 644 C C . GLY A 1 83 ? -37.215 -9.570 39.357 1.00 95.38 83 GLY A C 1
ATOM 645 O O . GLY A 1 83 ? -38.250 -9.839 39.962 1.00 95.38 83 GLY A O 1
ATOM 646 N N . GLY A 1 84 ? -36.108 -10.311 39.472 1.00 95.00 84 GLY A N 1
ATOM 647 C CA . GLY A 1 84 ? -36.014 -11.480 40.347 1.00 95.00 84 GLY A CA 1
ATOM 648 C C . GLY A 1 84 ? -36.136 -11.129 41.832 1.00 95.00 84 GLY A C 1
ATOM 649 O O . GLY A 1 84 ? -36.823 -11.830 42.571 1.00 95.00 84 GLY A O 1
ATOM 650 N N . ALA A 1 85 ? -35.521 -10.028 42.276 1.00 95.19 85 ALA A N 1
ATOM 651 C CA . ALA A 1 85 ? -35.616 -9.572 43.662 1.00 95.19 85 ALA A CA 1
ATOM 652 C C . ALA A 1 85 ? -37.041 -9.134 44.049 1.00 95.19 85 ALA A C 1
ATOM 654 O O . ALA A 1 85 ? -37.488 -9.435 45.154 1.00 95.19 85 ALA A O 1
ATOM 655 N N . GLU A 1 86 ? -37.763 -8.449 43.157 1.00 93.88 86 GLU A N 1
ATOM 656 C CA . GLU A 1 86 ? -39.162 -8.061 43.393 1.00 93.88 86 GLU A CA 1
ATOM 657 C C . GLU A 1 86 ? -40.108 -9.269 43.401 1.00 93.88 86 GLU A C 1
ATOM 659 O O . GLU A 1 86 ? -41.018 -9.324 44.225 1.00 93.88 86 GLU A O 1
ATOM 664 N N . ALA A 1 87 ? -39.854 -10.284 42.568 1.00 93.31 87 ALA A N 1
ATOM 665 C CA . ALA A 1 87 ? -40.640 -11.521 42.555 1.00 93.31 87 ALA A CA 1
ATOM 666 C C . ALA A 1 87 ? -40.556 -12.330 43.866 1.00 93.31 87 ALA A C 1
ATOM 668 O O . ALA A 1 87 ? -41.419 -13.162 44.112 1.00 93.31 87 ALA A O 1
ATOM 669 N N . LEU A 1 88 ? -39.536 -12.098 44.701 1.00 89.31 88 LEU A N 1
ATOM 670 C CA . LEU A 1 88 ? -39.390 -12.728 46.021 1.00 89.31 88 LEU A CA 1
ATOM 671 C C . LEU A 1 88 ? -40.102 -11.963 47.152 1.00 89.31 88 LEU A C 1
ATOM 673 O O . LEU A 1 88 ? -40.192 -12.480 48.264 1.00 89.31 88 LEU A O 1
ATOM 677 N N . LYS A 1 89 ? -40.544 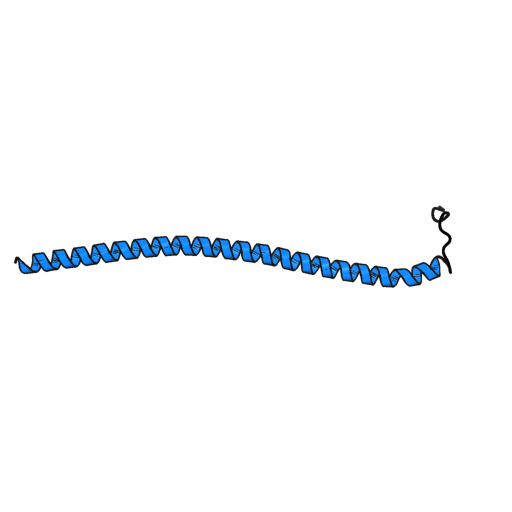-10.720 46.911 1.00 84.56 89 LYS A N 1
ATOM 678 C CA . LYS A 1 89 ? -41.235 -9.882 47.910 1.00 84.56 89 LYS A CA 1
ATOM 679 C C . LYS A 1 89 ? -42.759 -10.034 47.882 1.00 84.56 89 LYS A C 1
ATOM 681 O O . LYS A 1 89 ? -43.401 -9.633 48.853 1.00 84.56 89 LYS A O 1
ATOM 686 N N . GLY A 1 90 ? -43.316 -10.537 46.780 1.00 66.12 90 GLY A N 1
ATOM 687 C CA . GLY A 1 90 ? -44.734 -10.895 46.636 1.00 66.12 90 GLY A CA 1
ATOM 688 C C . GLY A 1 90 ? -44.965 -12.370 46.913 1.00 66.12 90 GLY A C 1
ATOM 689 O O . GLY A 1 90 ? -46.060 -12.683 47.426 1.00 66.12 90 GLY A O 1
#

Foldseek 3Di:
DDDPPPDDDPPDPVVVCVVVVVVVVVVVVVVVVVVVVVVVVVVVVVVVVVVVVVVVVVVVVVVVVVVVVVVVVVVVVVVVVVVVVVVVVD